Protein AF-A0A971BLS1-F1 (afdb_monomer_lite)

Secondary structure (DSSP, 8-state):
-EEEEEHHHHHHHHSS---TTHHHHHHHHHHTTEEEEEEETTTTEEEEEE----

Sequence (54 aa):
DKMTLSFEEIKDILGFEIDHSFLNYKKELLELGFECKKISLKEKAIIFERRKEI

Foldseek 3Di:
DKDKDAQVRVCVVVVHGDDPVCVVVQVVCVVVQKHFPDQDPPRRMTIIDGRPPD

pLDDT: mean 76.83, std 8.98, range [47.0, 87.44]

Radius of gyration: 10.76 Å; chains: 1; bounding box: 28×21×27 Å

Structure (mmCIF, N/CA/C/O backbone):
data_AF-A0A971BLS1-F1
#
_entry.id   AF-A0A971BLS1-F1
#
loop_
_atom_site.group_PDB
_atom_site.id
_atom_site.type_symbol
_atom_site.label_atom_id
_atom_site.label_alt_id
_atom_site.label_comp_id
_atom_site.label_asym_id
_atom_site.label_entity_id
_atom_site.label_seq_id
_atom_site.pdbx_PDB_ins_code
_atom_site.Cartn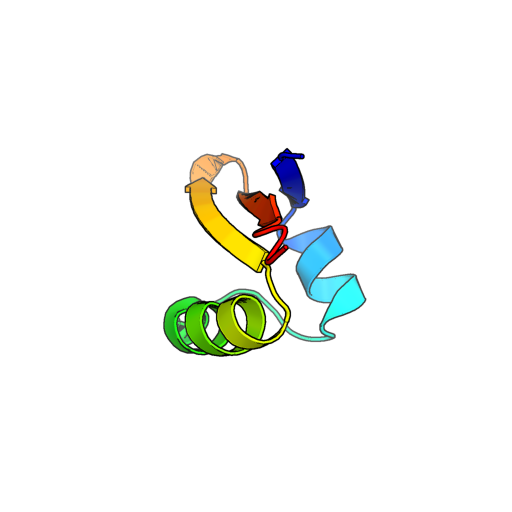_x
_atom_site.Cartn_y
_atom_site.Cartn_z
_atom_site.occupancy
_atom_site.B_iso_or_equiv
_atom_site.auth_seq_id
_atom_site.auth_comp_id
_atom_site.auth_asym_id
_atom_site.auth_atom_id
_atom_site.pdbx_PDB_model_num
ATOM 1 N N . ASP A 1 1 ? 10.468 10.341 -7.666 1.00 65.00 1 ASP A N 1
ATOM 2 C CA . ASP A 1 1 ? 9.064 10.554 -7.280 1.00 65.00 1 ASP A CA 1
ATOM 3 C C . ASP A 1 1 ? 8.642 9.619 -6.177 1.00 65.00 1 ASP A C 1
ATOM 5 O O . ASP A 1 1 ? 8.871 8.416 -6.278 1.00 65.0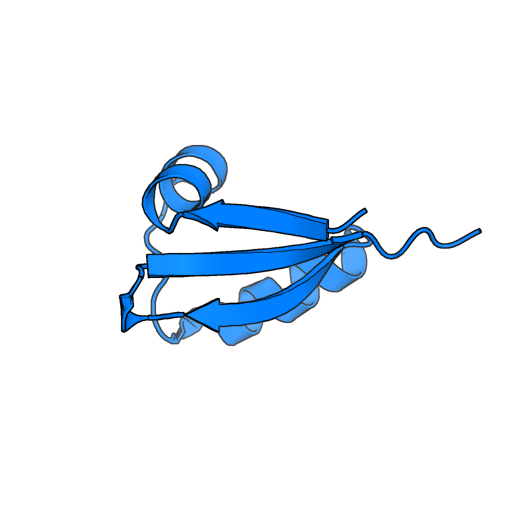0 1 ASP A O 1
ATOM 9 N N . LYS A 1 2 ? 8.041 10.201 -5.139 1.00 78.56 2 LYS A N 1
ATOM 10 C CA . LYS A 1 2 ? 7.358 9.487 -4.063 1.00 78.56 2 LYS A CA 1
ATOM 11 C C . LYS A 1 2 ? 5.858 9.619 -4.301 1.00 78.56 2 LYS A C 1
ATOM 13 O O . LYS A 1 2 ? 5.381 10.721 -4.559 1.00 78.56 2 LYS A O 1
ATOM 18 N N . MET A 1 3 ? 5.144 8.510 -4.233 1.00 83.00 3 MET A N 1
ATOM 19 C CA . MET A 1 3 ? 3.712 8.436 -4.472 1.00 83.00 3 MET A CA 1
ATOM 20 C C . MET A 1 3 ? 3.068 7.827 -3.238 1.00 83.00 3 MET A C 1
ATOM 22 O O . MET A 1 3 ? 3.407 6.717 -2.841 1.00 83.00 3 MET A O 1
ATOM 26 N N . THR A 1 4 ? 2.180 8.574 -2.597 1.00 87.00 4 THR A N 1
ATOM 27 C CA . THR A 1 4 ? 1.441 8.085 -1.435 1.00 87.00 4 THR A CA 1
ATOM 28 C C . THR A 1 4 ? 0.072 7.632 -1.909 1.00 87.00 4 THR A C 1
ATOM 30 O O . THR A 1 4 ? -0.647 8.431 -2.501 1.00 87.00 4 THR A O 1
ATOM 33 N N . LEU A 1 5 ? -0.281 6.376 -1.652 1.00 85.69 5 LEU A N 1
ATOM 34 C CA . LEU A 1 5 ? -1.618 5.851 -1.916 1.00 85.69 5 LEU A CA 1
ATOM 35 C C . LEU A 1 5 ? -2.259 5.381 -0.616 1.00 85.69 5 LEU A C 1
ATOM 37 O O . LEU A 1 5 ? -1.595 4.803 0.247 1.00 85.69 5 LEU A O 1
ATOM 41 N N . SER A 1 6 ? -3.559 5.610 -0.493 1.00 87.00 6 SER A N 1
ATOM 42 C CA . SER A 1 6 ? -4.358 5.096 0.616 1.00 87.00 6 SER A CA 1
ATOM 43 C C . SER A 1 6 ? -4.731 3.636 0.381 1.00 87.00 6 SER A C 1
ATOM 45 O O . SER A 1 6 ? -4.735 3.157 -0.748 1.00 87.00 6 SER A O 1
ATOM 47 N N . PHE A 1 7 ? -5.085 2.915 1.439 1.00 83.62 7 PHE A N 1
ATOM 48 C CA . PHE A 1 7 ? -5.494 1.512 1.324 1.00 83.62 7 PHE A CA 1
ATOM 49 C C . PHE A 1 7 ? -6.720 1.354 0.419 1.00 83.62 7 PHE A C 1
ATOM 51 O O . PHE A 1 7 ? -6.813 0.362 -0.292 1.00 83.62 7 PHE A O 1
ATOM 58 N N . GLU A 1 8 ? -7.624 2.337 0.420 1.00 84.62 8 GLU A N 1
ATOM 59 C CA . GLU A 1 8 ? -8.790 2.381 -0.470 1.00 84.62 8 GLU A CA 1
ATOM 60 C C . GLU A 1 8 ? -8.385 2.511 -1.937 1.00 84.62 8 GLU A C 1
ATOM 62 O O . GLU A 1 8 ? -8.808 1.694 -2.742 1.00 84.62 8 GLU A O 1
ATOM 67 N N . GLU A 1 9 ? -7.496 3.450 -2.268 1.00 84.62 9 GLU A N 1
ATOM 68 C CA . GLU A 1 9 ? -6.966 3.619 -3.630 1.00 84.62 9 GLU A CA 1
ATOM 69 C C . GLU A 1 9 ? -6.274 2.342 -4.115 1.00 84.62 9 GLU A C 1
ATOM 71 O O . GLU A 1 9 ? -6.485 1.882 -5.230 1.00 84.62 9 GLU A O 1
ATOM 76 N N . ILE A 1 10 ? -5.457 1.729 -3.256 1.00 79.38 10 ILE A N 1
ATOM 77 C CA . ILE A 1 10 ? -4.761 0.493 -3.609 1.00 79.38 10 ILE A CA 1
ATOM 78 C C . ILE A 1 10 ? -5.759 -0.655 -3.781 1.00 79.38 10 ILE A C 1
ATOM 80 O O . ILE A 1 10 ? -5.598 -1.461 -4.691 1.00 79.38 10 ILE A O 1
ATOM 84 N N . LYS A 1 11 ? -6.794 -0.726 -2.938 1.00 81.25 11 LYS A N 1
ATOM 85 C CA . LYS A 1 11 ? -7.872 -1.710 -3.062 1.00 81.25 11 LYS A CA 1
ATOM 86 C C . LYS A 1 11 ? -8.671 -1.511 -4.346 1.00 81.25 11 LYS A C 1
ATOM 88 O O . LYS A 1 11 ? -9.070 -2.504 -4.939 1.00 81.25 11 LYS A O 1
ATOM 93 N N . ASP A 1 12 ? -8.881 -0.274 -4.781 1.00 82.94 12 ASP A N 1
ATOM 94 C CA . ASP A 1 12 ? -9.574 0.038 -6.033 1.00 82.94 12 ASP A CA 1
ATOM 95 C C . ASP A 1 12 ? -8.725 -0.360 -7.253 1.00 82.94 12 ASP A C 1
ATOM 97 O O . ASP A 1 12 ? -9.210 -1.025 -8.164 1.00 82.94 12 ASP A O 1
ATOM 101 N N . ILE A 1 13 ? -7.417 -0.074 -7.212 1.00 78.31 13 ILE A N 1
ATOM 102 C CA . ILE A 1 13 ? -6.462 -0.433 -8.275 1.00 78.31 13 ILE A CA 1
ATOM 103 C C . ILE A 1 13 ? -6.250 -1.950 -8.363 1.00 78.31 13 ILE A C 1
ATOM 105 O O . ILE A 1 13 ? -6.187 -2.512 -9.455 1.00 78.31 13 ILE A O 1
ATOM 109 N N . LEU A 1 14 ? -6.071 -2.611 -7.218 1.00 73.69 14 LEU A N 1
ATOM 110 C CA . LEU A 1 14 ? -5.708 -4.025 -7.152 1.00 73.69 14 LEU A CA 1
ATOM 111 C C . LEU A 1 14 ? -6.926 -4.958 -7.049 1.00 73.69 14 LEU A C 1
ATOM 113 O O . LEU A 1 14 ? -6.812 -6.148 -7.329 1.00 73.69 14 LEU A O 1
ATOM 117 N N . GLY A 1 15 ? -8.089 -4.441 -6.653 1.00 72.44 15 GLY A N 1
ATOM 118 C CA . GLY A 1 15 ? -9.339 -5.191 -6.518 1.00 72.44 15 GLY A CA 1
ATOM 119 C C . GLY A 1 15 ? -9.460 -6.047 -5.250 1.00 72.44 15 GLY A C 1
ATOM 120 O O . GLY A 1 15 ? -10.448 -6.764 -5.096 1.00 72.44 15 GLY A O 1
ATOM 121 N N . PHE A 1 16 ? -8.492 -5.999 -4.329 1.00 71.38 16 PHE A N 1
ATOM 122 C CA . PHE A 1 16 ? -8.537 -6.719 -3.048 1.00 71.38 16 PHE A CA 1
ATOM 123 C C . PHE A 1 16 ? -7.921 -5.893 -1.912 1.00 71.38 16 PHE A C 1
ATOM 125 O O . PHE A 1 16 ? -7.191 -4.924 -2.118 1.00 71.38 16 PHE A O 1
ATOM 132 N N . GLU A 1 17 ? -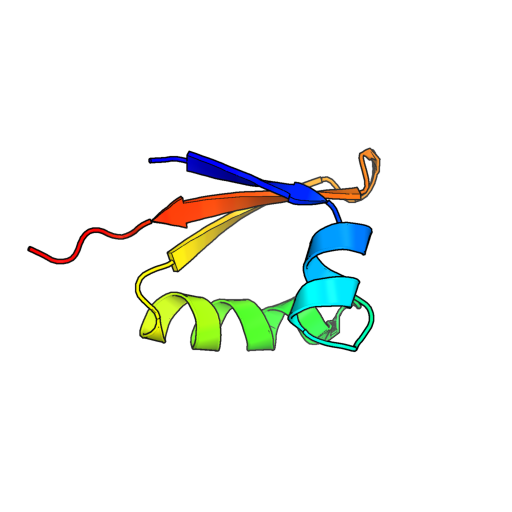8.260 -6.264 -0.679 1.00 69.19 17 GLU A N 1
ATOM 133 C CA . GLU A 1 17 ? -7.892 -5.507 0.513 1.00 69.19 17 GLU A CA 1
ATOM 134 C C . GLU A 1 17 ? -6.425 -5.738 0.914 1.00 69.19 17 GLU A C 1
ATOM 136 O O . GLU A 1 17 ? -5.911 -6.857 0.859 1.00 69.19 17 GLU A O 1
ATOM 141 N N . ILE A 1 18 ? -5.743 -4.666 1.326 1.00 72.00 18 ILE A N 1
ATOM 142 C CA . ILE A 1 18 ? -4.365 -4.732 1.821 1.00 72.00 18 ILE A CA 1
ATOM 143 C C . ILE A 1 18 ? -4.365 -5.388 3.201 1.00 72.00 18 ILE A C 1
ATOM 145 O O . ILE A 1 18 ? -4.616 -4.730 4.208 1.00 72.00 18 ILE A O 1
ATOM 149 N N . ASP A 1 19 ? -4.067 -6.681 3.234 1.00 74.38 19 ASP A N 1
ATOM 150 C CA . ASP A 1 19 ? -3.953 -7.452 4.472 1.00 74.38 19 ASP A CA 1
ATOM 151 C C . ASP A 1 19 ? -2.480 -7.735 4.832 1.00 74.38 19 ASP A C 1
ATOM 153 O O . ASP A 1 19 ? -1.551 -7.312 4.139 1.00 74.38 19 ASP A O 1
ATOM 157 N N . HIS A 1 20 ? -2.227 -8.506 5.892 1.00 64.25 20 HIS A N 1
ATOM 158 C CA . HIS A 1 20 ? -0.898 -8.971 6.301 1.00 64.25 20 HIS A CA 1
ATOM 159 C C . HIS A 1 20 ? -0.112 -9.660 5.166 1.00 64.25 20 HIS A C 1
ATOM 161 O O . HIS A 1 20 ? 1.120 -9.686 5.187 1.00 64.25 20 HIS A O 1
ATOM 167 N N . SER A 1 21 ? -0.807 -10.139 4.128 1.00 65.50 21 SER A N 1
ATOM 168 C CA . SER A 1 21 ? -0.227 -10.670 2.885 1.00 65.50 21 SER A CA 1
ATOM 169 C C . SER A 1 21 ? 0.461 -9.620 1.992 1.00 65.50 21 SER A C 1
ATOM 171 O O . SER A 1 21 ? 1.055 -9.977 0.974 1.00 65.50 21 SER A O 1
ATOM 173 N N . PHE A 1 22 ? 0.458 -8.337 2.369 1.00 69.56 22 PHE A N 1
ATOM 174 C CA . PHE A 1 22 ? 1.099 -7.247 1.621 1.00 69.56 22 PHE A CA 1
ATOM 175 C C . PHE A 1 22 ? 2.615 -7.430 1.405 1.00 69.56 22 PHE A C 1
ATOM 177 O O . PHE A 1 22 ? 3.204 -6.823 0.510 1.00 69.56 22 PHE A O 1
ATOM 184 N N . LEU A 1 23 ? 3.269 -8.308 2.175 1.00 66.62 23 LEU A N 1
ATOM 185 C CA . LEU A 1 23 ? 4.660 -8.700 1.926 1.00 66.62 23 LEU A CA 1
ATOM 186 C C . LEU A 1 23 ? 4.876 -9.320 0.535 1.00 66.62 23 LEU A C 1
ATOM 188 O O . LEU A 1 23 ? 5.932 -9.090 -0.051 1.00 66.62 23 LEU A O 1
ATOM 192 N N . ASN A 1 24 ? 3.892 -10.043 -0.013 1.00 68.81 24 ASN A N 1
ATOM 193 C CA . ASN A 1 24 ? 3.982 -10.574 -1.377 1.00 68.81 24 ASN A CA 1
ATOM 194 C C . ASN A 1 24 ? 3.910 -9.449 -2.421 1.00 68.81 24 ASN A C 1
ATOM 196 O O . ASN A 1 24 ? 4.702 -9.436 -3.360 1.00 68.81 24 ASN A O 1
ATOM 200 N N . TYR A 1 25 ? 3.066 -8.438 -2.192 1.00 71.06 25 TYR A N 1
ATOM 201 C CA . TYR A 1 25 ? 2.966 -7.260 -3.062 1.00 71.06 25 TYR A CA 1
ATOM 202 C C . TYR A 1 25 ? 4.254 -6.458 -3.143 1.00 71.06 25 TYR A C 1
ATOM 204 O O . TYR A 1 25 ? 4.579 -5.908 -4.190 1.00 71.06 25 TYR A O 1
ATOM 212 N N . LYS A 1 26 ? 5.026 -6.416 -2.055 1.00 73.50 26 LYS A N 1
ATOM 213 C CA . LYS A 1 26 ? 6.326 -5.743 -2.045 1.00 73.50 26 LYS A CA 1
ATOM 214 C C . LYS A 1 26 ? 7.285 -6.284 -3.109 1.00 73.50 26 LYS A C 1
ATOM 216 O O . LYS A 1 26 ? 8.090 -5.501 -3.599 1.00 73.50 26 LYS A O 1
ATOM 221 N N . LYS A 1 27 ? 7.213 -7.581 -3.440 1.00 72.19 27 LYS A N 1
ATOM 222 C CA . LYS A 1 27 ? 8.025 -8.193 -4.504 1.00 72.19 27 LYS A CA 1
ATOM 223 C C . LYS A 1 27 ? 7.523 -7.813 -5.894 1.00 72.19 27 LYS A C 1
ATOM 225 O O . LYS A 1 27 ? 8.318 -7.318 -6.677 1.00 72.19 27 LYS A O 1
ATOM 230 N N . GLU A 1 28 ? 6.226 -7.963 -6.148 1.00 74.00 28 GLU A N 1
ATOM 231 C CA . GLU A 1 28 ? 5.597 -7.606 -7.434 1.00 74.00 28 GLU A CA 1
ATOM 232 C C . GLU A 1 28 ? 5.814 -6.126 -7.782 1.00 74.00 28 GLU A C 1
ATOM 234 O O . GLU A 1 28 ? 6.183 -5.771 -8.897 1.00 74.00 28 GLU A O 1
ATOM 239 N N . LEU A 1 29 ? 5.659 -5.240 -6.795 1.00 76.88 29 LEU A N 1
ATOM 240 C CA . LEU A 1 29 ? 5.942 -3.816 -6.958 1.00 76.88 29 LEU A CA 1
ATOM 241 C C . LEU A 1 29 ? 7.404 -3.577 -7.338 1.00 76.88 29 LEU A C 1
ATOM 243 O O . LEU A 1 29 ? 7.674 -2.742 -8.202 1.00 76.88 29 LEU A O 1
ATOM 247 N N . LEU A 1 30 ? 8.329 -4.320 -6.720 1.00 75.69 30 LEU A N 1
ATOM 248 C CA . LEU A 1 30 ? 9.755 -4.213 -7.011 1.00 75.69 30 LEU A CA 1
ATOM 249 C C . LEU A 1 30 ? 10.041 -4.552 -8.481 1.00 75.69 30 LEU A C 1
ATOM 251 O O . LEU A 1 30 ? 10.839 -3.859 -9.104 1.00 75.69 30 LEU A O 1
ATOM 255 N N . GLU A 1 31 ? 9.359 -5.560 -9.035 1.00 75.62 31 GLU A N 1
ATOM 256 C CA . GLU A 1 31 ? 9.450 -5.939 -10.454 1.00 75.62 31 GLU A CA 1
ATOM 257 C C . GLU A 1 31 ? 8.841 -4.885 -11.389 1.00 75.62 31 GLU A C 1
ATOM 259 O O . GLU A 1 31 ? 9.338 -4.667 -12.490 1.00 75.62 31 GLU A O 1
ATOM 264 N N . LEU A 1 32 ? 7.821 -4.156 -10.931 1.00 74.19 32 LEU A N 1
ATOM 265 C CA . LEU A 1 32 ? 7.235 -3.021 -11.652 1.00 74.19 32 LEU A CA 1
ATOM 266 C C . LEU A 1 32 ? 8.075 -1.730 -11.559 1.00 74.19 32 LEU A C 1
ATOM 268 O O . LEU A 1 32 ? 7.683 -0.700 -12.112 1.00 74.19 32 LEU A O 1
ATOM 272 N N . GLY A 1 33 ? 9.207 -1.745 -10.847 1.00 78.56 33 GLY A N 1
ATOM 273 C CA . GLY A 1 33 ? 10.038 -0.559 -10.623 1.00 78.56 33 GLY A CA 1
ATOM 274 C C . GLY A 1 33 ? 9.485 0.381 -9.546 1.00 78.56 33 GLY A C 1
ATOM 275 O O . GLY A 1 33 ? 9.773 1.580 -9.540 1.00 78.56 33 GLY A O 1
ATOM 276 N N . PHE A 1 34 ? 8.684 -0.128 -8.611 1.00 80.75 34 PHE A N 1
ATOM 277 C CA . PHE A 1 34 ? 8.164 0.626 -7.472 1.00 80.75 34 PHE A CA 1
ATOM 278 C C . PHE A 1 34 ? 8.518 -0.067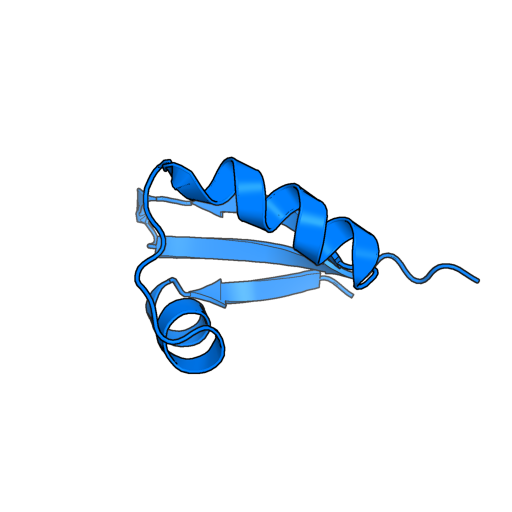 -6.154 1.00 80.75 34 PHE A C 1
ATOM 280 O O . PHE A 1 34 ? 8.341 -1.259 -5.970 1.00 80.75 34 PHE A O 1
ATOM 287 N N . GLU A 1 35 ? 9.003 0.681 -5.172 1.00 82.94 35 GLU A N 1
ATOM 288 C CA . GLU A 1 35 ? 9.337 0.138 -3.858 1.00 82.94 35 GLU A CA 1
ATOM 289 C C . GLU A 1 35 ? 8.414 0.744 -2.804 1.00 82.94 35 GLU A C 1
ATOM 291 O O . GLU A 1 35 ? 8.315 1.962 -2.658 1.00 82.94 35 GLU A O 1
ATOM 296 N N . CYS A 1 36 ? 7.741 -0.101 -2.025 1.00 82.31 36 CYS A N 1
ATOM 297 C CA . CYS A 1 36 ? 7.008 0.364 -0.854 1.00 82.31 36 CYS A CA 1
ATOM 298 C C . CYS A 1 36 ? 7.999 0.762 0.256 1.00 82.31 36 CYS A C 1
ATOM 300 O O . CYS A 1 36 ? 8.516 -0.100 0.978 1.00 82.31 36 CYS A O 1
ATOM 302 N N . LYS A 1 37 ? 8.215 2.069 0.442 1.00 84.00 37 LYS A N 1
ATOM 303 C CA . LYS A 1 37 ? 9.098 2.636 1.472 1.00 84.00 37 LYS A CA 1
ATOM 304 C C . LYS A 1 37 ? 8.506 2.570 2.868 1.00 84.00 37 LYS A C 1
ATOM 306 O O . LYS A 1 37 ? 9.206 2.216 3.815 1.00 84.00 37 LYS A O 1
ATOM 311 N N . LYS A 1 38 ? 7.236 2.947 3.020 1.00 84.38 38 LYS A N 1
ATOM 312 C CA . LYS A 1 38 ? 6.615 3.092 4.341 1.00 84.38 38 LYS A CA 1
ATOM 313 C C . LYS A 1 38 ? 5.146 2.717 4.303 1.00 84.38 38 LYS A C 1
ATOM 315 O O . LYS A 1 38 ? 4.449 3.067 3.363 1.00 84.38 38 LYS A O 1
ATOM 320 N N . ILE A 1 39 ? 4.692 2.045 5.355 1.00 82.06 39 ILE A N 1
ATOM 321 C CA . ILE A 1 39 ? 3.295 1.657 5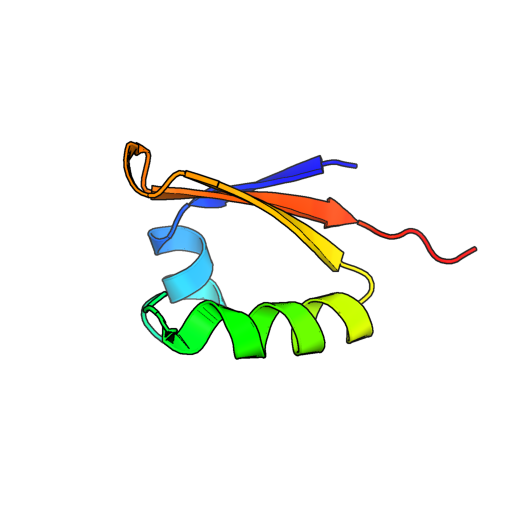.543 1.00 82.06 39 ILE A CA 1
ATOM 322 C C . ILE A 1 39 ? 2.839 2.277 6.860 1.00 82.06 39 ILE A C 1
ATOM 324 O O . ILE A 1 39 ? 3.385 1.968 7.919 1.00 82.06 39 ILE A O 1
ATOM 328 N N . SER A 1 40 ? 1.855 3.162 6.788 1.00 82.50 40 SER A N 1
ATOM 329 C CA . SER A 1 40 ? 1.170 3.728 7.943 1.00 82.50 40 SER A CA 1
ATOM 330 C C . SER A 1 40 ? -0.190 3.051 8.073 1.00 82.50 40 SER A C 1
ATOM 332 O O . SER A 1 40 ? -1.148 3.458 7.429 1.00 82.50 40 SER A O 1
ATOM 334 N N . LEU A 1 41 ? -0.299 2.046 8.946 1.00 80.00 41 LEU A N 1
ATOM 335 C CA . LEU A 1 41 ? -1.587 1.400 9.247 1.00 80.00 41 LEU A CA 1
ATOM 336 C C . LEU A 1 41 ? -2.567 2.362 9.935 1.00 80.00 41 LEU A C 1
ATOM 338 O O . LEU A 1 41 ? -3.768 2.305 9.700 1.00 80.00 41 LEU A O 1
ATOM 342 N N . LYS A 1 42 ? -2.043 3.282 10.757 1.00 83.06 42 LYS A N 1
ATOM 343 C CA . LYS A 1 42 ? -2.839 4.265 11.506 1.00 83.06 42 LYS A CA 1
ATOM 344 C C . LYS A 1 42 ? -3.529 5.283 10.595 1.00 83.06 42 LYS A C 1
ATOM 346 O O . LYS A 1 42 ? -4.670 5.646 10.840 1.00 83.06 42 LYS A O 1
ATOM 351 N N . GLU A 1 43 ? -2.830 5.712 9.549 1.00 83.56 43 GLU A N 1
ATOM 352 C CA . GLU A 1 43 ? -3.346 6.637 8.531 1.00 83.56 43 GLU A CA 1
ATOM 353 C C . GLU A 1 43 ? -3.872 5.900 7.291 1.00 83.56 43 GLU A C 1
ATOM 355 O O . GLU A 1 43 ? -4.283 6.543 6.334 1.00 83.56 4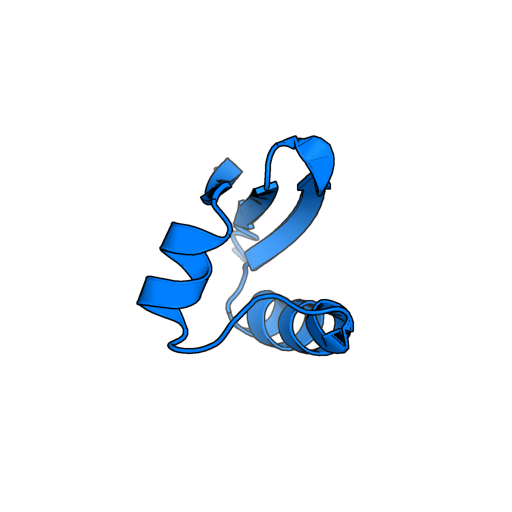3 GLU A O 1
ATOM 360 N N . LYS A 1 44 ? -3.841 4.556 7.294 1.00 84.94 44 LYS A N 1
ATOM 361 C CA . LYS A 1 44 ? -4.182 3.690 6.154 1.00 84.94 44 LYS A CA 1
ATOM 362 C C . LYS A 1 44 ? -3.568 4.179 4.837 1.00 84.94 44 LYS A C 1
ATOM 364 O O . LYS A 1 44 ? -4.237 4.236 3.808 1.00 84.94 44 LYS A O 1
ATOM 369 N N . ALA A 1 45 ? -2.283 4.518 4.879 1.00 85.50 45 ALA A N 1
ATOM 370 C CA . ALA A 1 45 ? -1.545 5.078 3.754 1.00 85.50 45 ALA A CA 1
ATOM 371 C C . ALA A 1 45 ? -0.218 4.348 3.545 1.00 85.50 45 ALA A C 1
ATOM 373 O O . ALA A 1 45 ? 0.447 3.937 4.500 1.00 85.50 45 ALA A O 1
ATOM 374 N N . ILE A 1 46 ? 0.184 4.203 2.287 1.00 85.38 46 ILE A N 1
ATOM 375 C CA . ILE A 1 46 ? 1.426 3.563 1.871 1.00 85.38 46 ILE A CA 1
ATOM 376 C C . ILE A 1 46 ? 2.200 4.521 0.980 1.00 85.38 46 ILE A C 1
ATOM 378 O O . ILE A 1 46 ? 1.672 5.084 0.025 1.00 85.38 46 ILE A O 1
ATOM 382 N N . ILE A 1 47 ? 3.472 4.703 1.311 1.00 87.44 47 ILE A N 1
ATOM 383 C CA . ILE A 1 47 ? 4.405 5.518 0.549 1.00 87.44 47 ILE A CA 1
ATOM 384 C C . ILE A 1 47 ? 5.187 4.587 -0.364 1.00 87.44 47 ILE A C 1
ATOM 386 O O . ILE A 1 47 ? 5.979 3.760 0.098 1.00 87.44 47 ILE A O 1
ATOM 390 N N . PHE A 1 48 ? 4.980 4.771 -1.656 1.00 85.38 48 PHE A N 1
ATOM 391 C CA . PHE A 1 48 ? 5.736 4.150 -2.724 1.00 85.38 48 PHE A CA 1
ATOM 392 C C . PHE A 1 48 ? 6.797 5.112 -3.229 1.00 85.38 48 PHE A C 1
ATOM 394 O O . PHE A 1 48 ? 6.613 6.329 -3.276 1.00 85.38 48 PHE A O 1
ATOM 401 N N . GLU A 1 49 ? 7.918 4.556 -3.639 1.00 85.88 49 GLU A N 1
ATOM 402 C CA . GLU A 1 49 ? 8.982 5.280 -4.302 1.00 85.88 49 GLU A CA 1
ATOM 403 C C . GLU A 1 49 ? 9.222 4.607 -5.642 1.00 85.88 49 GLU A C 1
ATOM 405 O O . GLU A 1 49 ? 9.432 3.397 -5.712 1.00 85.88 49 GLU A O 1
ATOM 410 N N . ARG A 1 50 ? 9.146 5.375 -6.729 1.00 82.44 50 ARG A N 1
ATOM 411 C CA . ARG A 1 50 ? 9.480 4.837 -8.045 1.00 82.44 50 ARG A CA 1
ATOM 412 C C . ARG A 1 50 ? 10.988 4.608 -8.081 1.00 82.44 50 ARG A C 1
ATOM 414 O O . ARG A 1 50 ? 11.747 5.581 -8.072 1.00 82.44 50 ARG A O 1
ATOM 421 N N . ARG A 1 51 ? 11.418 3.352 -8.202 1.00 73.00 51 ARG A N 1
ATOM 422 C CA . ARG A 1 51 ? 12.736 3.053 -8.751 1.00 73.00 51 ARG A CA 1
ATOM 423 C C . ARG A 1 51 ? 12.680 3.403 -10.229 1.00 73.00 51 ARG A C 1
ATOM 425 O O . ARG A 1 51 ? 12.188 2.651 -11.059 1.00 73.00 51 ARG A O 1
ATOM 432 N N . LYS A 1 52 ? 13.157 4.601 -10.561 1.00 53.56 52 LYS A N 1
ATOM 433 C CA . LYS A 1 52 ? 13.665 4.833 -11.909 1.00 53.56 52 LYS A CA 1
ATOM 434 C C . LYS A 1 52 ? 14.907 3.960 -12.026 1.00 53.56 52 LYS A C 1
ATOM 436 O O . LYS A 1 52 ? 15.975 4.372 -11.586 1.00 53.56 52 LYS A O 1
ATOM 441 N N . GLU A 1 53 ? 14.740 2.745 -12.524 1.00 52.16 53 GLU A N 1
ATOM 442 C CA . GLU A 1 53 ? 15.858 2.084 -13.175 1.00 52.16 53 GLU A CA 1
ATOM 443 C C . GLU A 1 53 ? 16.138 2.897 -14.447 1.00 52.16 53 GLU A C 1
ATOM 445 O O . GLU A 1 53 ? 15.223 3.195 -15.222 1.00 52.16 53 GLU A O 1
ATOM 450 N N . ILE A 1 54 ? 17.365 3.406 -14.530 1.00 47.00 54 ILE A N 1
ATOM 451 C CA . ILE A 1 54 ? 17.949 4.089 -15.686 1.00 47.00 54 ILE A CA 1
ATOM 452 C C . ILE A 1 54 ? 18.905 3.087 -16.315 1.00 47.00 54 ILE A C 1
ATOM 454 O O . ILE A 1 54 ? 19.636 2.452 -15.518 1.00 47.00 54 ILE A O 1
#